Protein AF-A0A955N9L1-F1 (afdb_monomer)

Foldseek 3Di:
DDPPVVVPPDDDPPPPPPVDDPVRLVVLVVVVVVPDDLVVSCVVVVHDSVVNVVSCVVPVD

Solvent-accessible surface area (backbone atoms only — not comparable to full-atom values): 3991 Å² total; per-residue (Å²): 142,87,74,77,75,69,70,81,75,70,76,77,90,76,66,82,68,62,94,61,52,71,66,58,55,51,52,51,51,49,45,37,74,73,69,44,54,62,69,57,52,17,63,77,70,74,42,62,52,70,55,53,55,52,45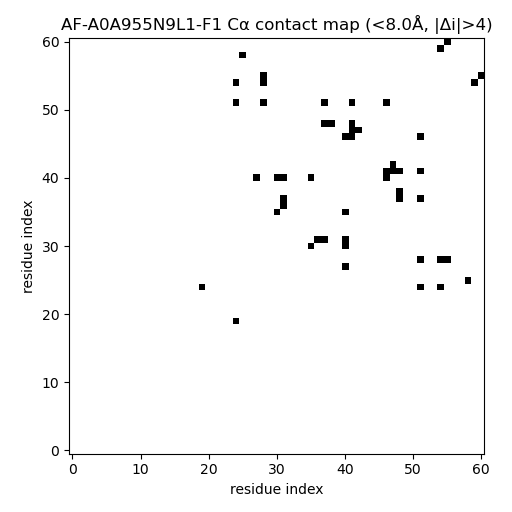,45,66,70,72,71,110

Structure (mmCIF, N/CA/C/O backbone):
data_AF-A0A955N9L1-F1
#
_entry.id   AF-A0A955N9L1-F1
#
loop_
_atom_site.group_PDB
_atom_site.id
_atom_site.type_symbol
_atom_site.label_atom_id
_atom_site.label_alt_id
_atom_site.label_comp_id
_atom_site.label_asym_id
_atom_site.label_entity_id
_atom_site.label_seq_id
_atom_site.pdbx_PDB_ins_code
_atom_site.Cartn_x
_atom_site.Cartn_y
_atom_site.Cartn_z
_atom_site.occupancy
_atom_site.B_iso_or_equiv
_atom_site.auth_seq_id
_atom_site.auth_comp_id
_atom_site.auth_asym_id
_atom_site.auth_atom_id
_atom_site.pdbx_PDB_model_num
ATOM 1 N N . MET A 1 1 ? 28.499 12.756 -35.824 1.00 52.97 1 MET A N 1
ATOM 2 C CA . MET A 1 1 ? 29.425 12.636 -34.672 1.00 52.97 1 MET A CA 1
ATOM 3 C C . MET A 1 1 ? 29.402 13.971 -33.957 1.00 52.97 1 MET A C 1
ATOM 5 O O . MET A 1 1 ? 29.516 14.945 -34.680 1.00 52.97 1 MET A O 1
ATOM 9 N N . TRP A 1 2 ? 29.253 13.991 -32.626 1.00 47.19 2 TRP A N 1
ATOM 10 C CA . TRP A 1 2 ? 29.109 15.166 -31.731 1.00 47.19 2 TRP A CA 1
ATOM 11 C C . TRP A 1 2 ? 27.686 15.562 -31.305 1.00 47.19 2 TRP A C 1
ATOM 13 O O . TRP A 1 2 ? 27.307 16.713 -31.438 1.00 47.19 2 TRP A O 1
ATOM 23 N N . ASP A 1 3 ? 26.949 14.646 -30.672 1.00 48.62 3 ASP A N 1
ATOM 24 C CA . ASP A 1 3 ? 25.919 15.061 -29.698 1.00 48.62 3 ASP A CA 1
ATOM 25 C C . ASP A 1 3 ? 26.048 14.271 -28.387 1.00 48.62 3 ASP A C 1
ATOM 27 O O . ASP A 1 3 ? 25.126 13.665 -27.848 1.00 48.62 3 ASP A O 1
ATOM 31 N N . PHE A 1 4 ? 27.282 14.249 -27.879 1.00 53.72 4 PHE A N 1
ATOM 32 C CA . PHE A 1 4 ? 27.661 13.601 -26.618 1.00 53.72 4 PHE A CA 1
ATOM 33 C C . PHE A 1 4 ? 27.160 14.377 -25.379 1.00 53.72 4 PHE A C 1
ATOM 35 O O . PHE A 1 4 ? 27.313 13.914 -24.253 1.00 53.72 4 PHE A O 1
ATOM 42 N N . HIS A 1 5 ? 26.556 15.556 -25.575 1.00 59.19 5 HIS A N 1
ATOM 43 C CA . HIS A 1 5 ? 26.093 16.442 -24.504 1.00 59.19 5 HIS A CA 1
ATOM 44 C C . HIS A 1 5 ? 24.708 16.054 -23.956 1.00 59.19 5 HIS A C 1
ATOM 46 O O . HIS A 1 5 ? 24.375 16.402 -22.827 1.00 59.19 5 HIS A O 1
ATOM 52 N N . L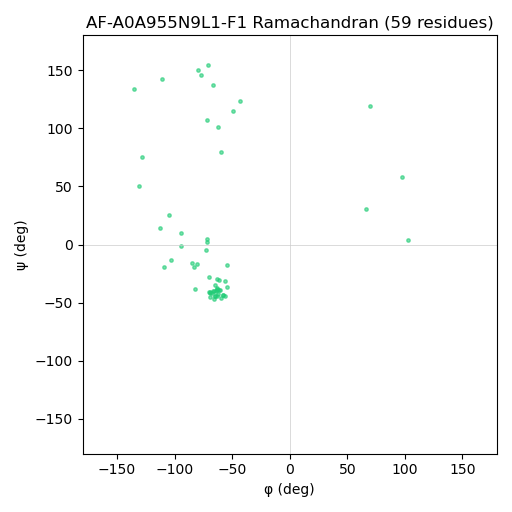EU A 1 6 ? 23.918 15.276 -24.709 1.00 57.16 6 LEU A N 1
ATOM 53 C CA . LEU A 1 6 ? 22.576 14.864 -24.279 1.00 57.16 6 LEU A CA 1
ATOM 54 C C . LEU A 1 6 ? 22.560 13.616 -23.377 1.00 57.16 6 LEU A C 1
ATOM 56 O O . LEU A 1 6 ? 21.558 13.344 -22.717 1.00 57.16 6 LEU A O 1
ATOM 60 N N . PHE A 1 7 ? 23.656 12.853 -23.330 1.00 51.97 7 PHE A N 1
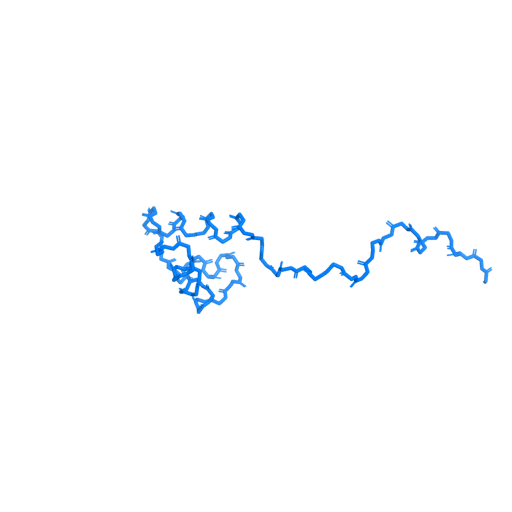ATOM 61 C CA . PHE A 1 7 ? 23.712 11.589 -22.585 1.00 51.97 7 PHE A CA 1
ATOM 62 C C . PHE A 1 7 ? 23.951 11.776 -21.074 1.00 51.97 7 PHE A C 1
ATOM 64 O O . PHE A 1 7 ? 23.655 10.879 -20.293 1.00 51.97 7 PHE A O 1
ATOM 71 N N . LEU A 1 8 ? 24.411 12.955 -20.634 1.00 59.03 8 LEU A N 1
ATOM 72 C CA . LEU A 1 8 ? 24.706 13.244 -19.220 1.00 59.03 8 LEU A CA 1
ATOM 73 C C . LEU A 1 8 ? 23.554 13.907 -18.440 1.00 59.03 8 LEU A C 1
ATOM 75 O O . LEU A 1 8 ? 23.759 14.328 -17.306 1.00 59.03 8 LEU A O 1
ATOM 79 N N . ILE A 1 9 ? 22.342 13.987 -19.005 1.00 63.22 9 ILE A N 1
ATOM 80 C CA . ILE A 1 9 ? 21.178 14.605 -18.333 1.00 63.22 9 ILE A CA 1
ATOM 81 C C . ILE A 1 9 ? 20.177 13.571 -17.776 1.00 63.22 9 ILE A C 1
ATOM 83 O O . ILE A 1 9 ? 19.355 13.919 -16.935 1.00 63.22 9 ILE A O 1
ATOM 87 N N . ASN A 1 10 ? 20.246 12.285 -18.145 1.00 58.88 10 ASN A N 1
ATOM 88 C CA . ASN A 1 10 ? 19.205 11.316 -17.767 1.00 58.88 10 ASN A CA 1
ATOM 89 C C . ASN A 1 10 ? 19.745 10.033 -17.110 1.00 58.88 10 ASN A C 1
ATOM 91 O O . ASN A 1 10 ? 19.718 8.967 -17.712 1.00 58.88 10 ASN A O 1
ATOM 95 N N . GLY A 1 11 ? 20.155 10.163 -15.843 1.00 56.91 11 GLY A N 1
ATOM 96 C CA . GLY A 1 11 ? 19.953 9.169 -14.774 1.00 56.91 11 GLY A CA 1
ATOM 97 C C . GLY A 1 11 ? 20.729 7.845 -14.829 1.00 56.91 11 GLY A C 1
ATOM 98 O O . GLY A 1 11 ? 20.499 7.000 -15.689 1.00 56.91 11 GLY A O 1
ATOM 99 N N . ASP A 1 12 ? 21.551 7.606 -13.804 1.00 56.00 12 ASP A N 1
ATOM 100 C CA . ASP A 1 12 ? 22.212 6.329 -13.517 1.00 56.00 12 ASP A CA 1
ATOM 101 C C . ASP A 1 12 ? 21.287 5.099 -13.683 1.00 56.00 12 ASP A C 1
ATOM 103 O O . ASP A 1 12 ? 20.272 4.981 -12.981 1.00 56.00 12 ASP A O 1
ATOM 107 N N . PRO A 1 13 ? 21.650 4.104 -14.520 1.00 60.34 13 PRO A N 1
ATOM 108 C CA . PRO A 1 13 ? 20.866 2.878 -14.702 1.00 60.34 13 PRO A CA 1
ATOM 109 C C . PRO A 1 13 ? 20.925 1.926 -13.492 1.00 60.34 13 PRO A C 1
ATOM 111 O O . PRO A 1 13 ? 20.383 0.823 -13.551 1.00 60.34 13 PRO A O 1
ATOM 114 N N . ASN A 1 14 ? 21.569 2.329 -12.390 1.00 56.78 14 ASN A N 1
ATOM 115 C CA . ASN A 1 14 ? 21.901 1.461 -11.257 1.00 56.78 14 ASN A CA 1
ATOM 116 C C . ASN A 1 14 ? 21.158 1.782 -9.953 1.00 56.78 14 ASN A C 1
ATOM 118 O O . ASN A 1 14 ? 21.475 1.256 -8.886 1.00 56.78 14 ASN A O 1
ATOM 122 N N . MET A 1 15 ? 20.106 2.592 -10.023 1.00 55.72 15 MET A N 1
ATOM 123 C CA . MET A 1 15 ? 19.113 2.599 -8.958 1.00 55.72 15 MET A CA 1
ATOM 124 C C . MET A 1 15 ? 18.343 1.283 -9.082 1.00 55.72 15 MET A C 1
ATOM 126 O O . MET A 1 15 ? 17.542 1.131 -10.007 1.00 55.72 15 MET A O 1
ATOM 130 N N . LYS A 1 16 ? 18.559 0.323 -8.168 1.00 53.25 16 LYS A N 1
ATOM 131 C CA . LYS A 1 16 ? 17.615 -0.787 -7.950 1.00 53.25 16 LYS A CA 1
ATOM 132 C C . LYS A 1 16 ? 16.285 -0.159 -7.540 1.00 53.25 16 LYS A C 1
ATOM 134 O O . LYS A 1 16 ? 15.984 -0.070 -6.353 1.00 53.25 16 LYS A O 1
ATOM 139 N N . ARG A 1 17 ? 15.510 0.342 -8.507 1.00 56.78 17 ARG A N 1
ATOM 140 C CA . ARG A 1 17 ? 14.192 0.910 -8.264 1.00 56.78 17 ARG A CA 1
ATOM 141 C C . ARG A 1 17 ? 13.376 -0.238 -7.712 1.00 56.78 17 ARG A C 1
ATOM 143 O O . ARG A 1 17 ? 12.977 -1.146 -8.444 1.00 56.78 17 ARG A O 1
ATOM 150 N N . LYS A 1 18 ? 13.205 -0.250 -6.391 1.00 59.75 18 LYS A N 1
ATOM 151 C CA . LYS A 1 18 ? 12.193 -1.065 -5.734 1.00 59.75 18 LYS A CA 1
ATOM 152 C C . LYS A 1 18 ? 10.926 -0.747 -6.523 1.00 59.75 18 LYS A C 1
ATOM 154 O O . LYS A 1 18 ? 10.542 0.415 -6.593 1.00 59.75 18 LYS A O 1
ATOM 159 N N . ARG A 1 19 ? 10.369 -1.744 -7.224 1.00 66.56 19 ARG A N 1
ATOM 160 C CA . ARG A 1 19 ? 9.270 -1.528 -8.187 1.00 66.56 19 ARG A CA 1
ATOM 161 C C . ARG A 1 19 ? 8.069 -0.807 -7.565 1.00 66.56 19 ARG A C 1
ATOM 163 O O . ARG A 1 19 ? 7.270 -0.243 -8.296 1.00 66.56 19 ARG A O 1
ATOM 170 N N . TYR A 1 20 ? 8.002 -0.804 -6.235 1.00 71.44 20 TYR A N 1
ATOM 171 C CA . TYR A 1 20 ? 7.028 -0.099 -5.426 1.00 71.44 20 TYR A CA 1
ATOM 172 C C . TYR A 1 20 ? 7.743 0.584 -4.263 1.00 71.44 20 TYR A C 1
ATOM 174 O O . TYR A 1 20 ? 8.590 -0.044 -3.608 1.00 71.44 20 TYR A O 1
AT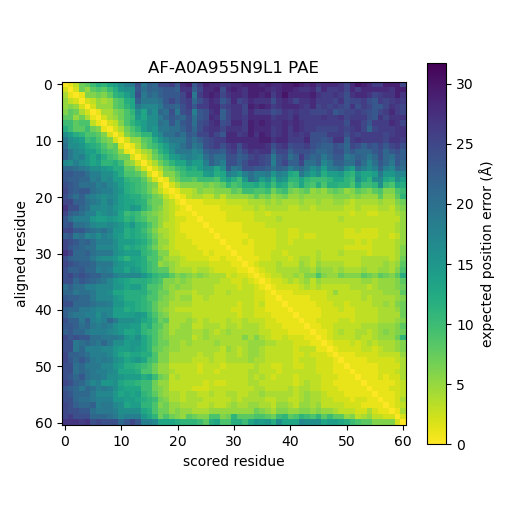OM 182 N N . SER A 1 21 ? 7.405 1.850 -4.016 1.00 82.56 21 SER A N 1
ATOM 183 C CA . SER A 1 21 ? 7.906 2.554 -2.837 1.00 82.56 21 SER A CA 1
ATOM 184 C C . SER A 1 21 ? 7.260 2.013 -1.564 1.00 82.56 21 SER A C 1
ATOM 186 O O . SER A 1 21 ? 6.142 1.493 -1.585 1.00 82.56 21 SER A O 1
ATOM 188 N N . GLU A 1 22 ? 7.955 2.152 -0.440 1.00 81.19 22 G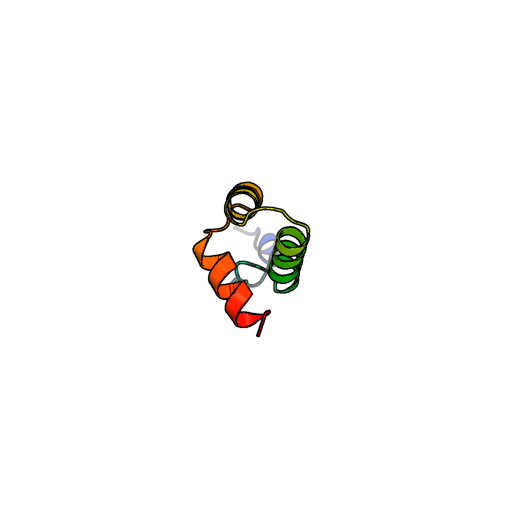LU A N 1
ATOM 189 C CA . GLU A 1 22 ? 7.442 1.757 0.875 1.00 81.19 22 GLU A CA 1
ATOM 190 C C . GLU A 1 22 ? 6.172 2.554 1.219 1.00 81.19 22 GLU A C 1
ATOM 192 O O . GLU A 1 22 ? 5.179 1.972 1.663 1.00 81.19 22 GLU A O 1
ATOM 197 N N . GLU A 1 23 ? 6.131 3.851 0.884 1.00 83.75 23 GLU A N 1
ATOM 198 C CA . GLU A 1 23 ? 4.933 4.675 1.084 1.00 83.75 23 GLU A CA 1
ATOM 199 C C . GLU A 1 23 ? 3.744 4.184 0.249 1.00 83.75 23 GLU A C 1
ATOM 201 O O . GLU A 1 23 ? 2.615 4.179 0.738 1.00 83.75 23 GLU A O 1
ATOM 206 N N . GLN A 1 24 ? 3.983 3.724 -0.987 1.00 85.62 24 GLN A N 1
ATOM 207 C CA . GLN A 1 24 ? 2.921 3.169 -1.833 1.00 85.62 24 GLN A CA 1
ATOM 208 C C . GLN A 1 24 ? 2.333 1.905 -1.206 1.00 85.62 24 GLN A C 1
ATOM 210 O O . GLN A 1 24 ? 1.113 1.774 -1.126 1.00 85.62 24 GLN A O 1
ATOM 215 N N . SER A 1 25 ? 3.181 1.008 -0.695 1.00 86.62 25 SER A N 1
ATOM 216 C CA . SER A 1 25 ? 2.703 -0.204 -0.026 1.00 86.62 25 SER A CA 1
ATOM 217 C C . SER A 1 25 ? 1.872 0.088 1.223 1.00 86.62 25 SER A C 1
ATOM 219 O O . SER A 1 25 ? 0.804 -0.498 1.397 1.00 86.62 25 SER A O 1
ATOM 221 N N . ILE A 1 26 ? 2.301 1.041 2.052 1.00 87.69 26 ILE A N 1
ATOM 222 C CA . ILE A 1 26 ? 1.587 1.427 3.277 1.00 87.69 26 ILE A CA 1
ATOM 223 C C . ILE A 1 26 ? 0.271 2.145 2.944 1.00 87.69 26 ILE A C 1
ATOM 225 O O . ILE A 1 26 ? -0.748 1.875 3.575 1.00 87.69 26 ILE A O 1
ATOM 229 N N . SER A 1 27 ? 0.260 3.025 1.937 1.00 89.50 27 SER A N 1
ATOM 230 C CA . SER A 1 27 ? -0.958 3.706 1.472 1.00 89.50 27 SER A CA 1
ATOM 231 C C . SER A 1 27 ? -2.030 2.709 1.030 1.00 89.50 27 SER A C 1
ATOM 233 O O . SER A 1 27 ? -3.195 2.834 1.405 1.00 89.50 27 SER A O 1
ATOM 235 N N . ILE A 1 28 ? -1.637 1.676 0.284 1.00 89.12 28 ILE A N 1
ATOM 236 C CA . ILE A 1 28 ? -2.567 0.655 -0.202 1.00 89.12 28 ILE A CA 1
ATOM 237 C C . ILE A 1 28 ? -3.080 -0.221 0.946 1.00 89.12 28 ILE A C 1
ATOM 239 O O . ILE A 1 28 ? -4.275 -0.504 1.005 1.00 89.12 28 ILE A O 1
ATOM 243 N N . LEU A 1 29 ? -2.221 -0.601 1.898 1.00 87.25 29 LEU A N 1
ATOM 244 C CA . LEU A 1 29 ? -2.659 -1.328 3.095 1.00 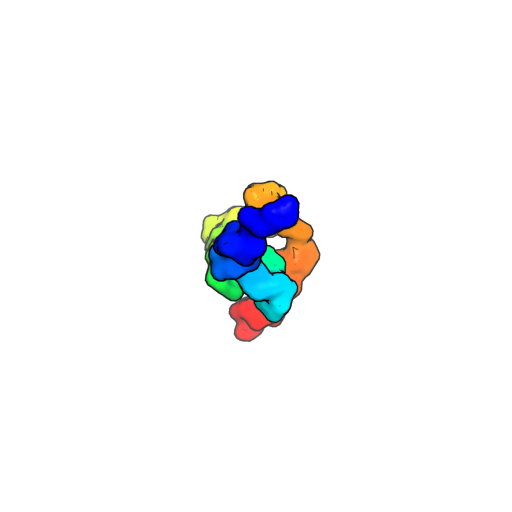87.25 29 LEU A CA 1
ATOM 245 C C . LEU A 1 29 ? -3.653 -0.514 3.937 1.00 87.25 29 LEU A C 1
ATOM 247 O O . LEU A 1 29 ? -4.650 -1.066 4.391 1.00 87.25 29 LEU A O 1
ATOM 251 N N . LYS A 1 30 ? -3.451 0.802 4.072 1.00 89.06 30 LYS A N 1
ATOM 252 C CA . LYS A 1 30 ? -4.417 1.689 4.742 1.00 89.06 30 LYS A CA 1
ATOM 253 C C . LYS A 1 30 ? -5.753 1.767 4.009 1.00 89.06 30 LYS A C 1
ATOM 255 O O . LYS A 1 30 ? -6.800 1.774 4.645 1.00 89.06 30 LYS A O 1
ATOM 260 N N . GLN A 1 31 ? -5.743 1.808 2.677 1.00 87.69 31 GLN A N 1
ATOM 261 C CA . GLN A 1 31 ? -6.982 1.767 1.892 1.00 87.69 31 GLN A CA 1
ATOM 262 C C . GLN A 1 31 ? -7.719 0.434 2.064 1.00 87.69 31 GLN A C 1
ATOM 264 O O . GLN A 1 31 ? -8.948 0.414 2.109 1.00 87.69 31 GLN A O 1
ATOM 269 N N . HIS A 1 32 ? -6.977 -0.664 2.212 1.00 87.44 32 HIS A N 1
ATOM 270 C CA . HIS A 1 32 ? -7.552 -1.963 2.543 1.00 87.44 32 HIS A CA 1
ATOM 271 C C . HIS A 1 32 ? -8.192 -1.967 3.944 1.00 87.44 32 HIS A C 1
ATOM 273 O O . HIS A 1 32 ? -9.311 -2.442 4.108 1.00 87.44 32 HIS A O 1
ATOM 279 N N . GLU A 1 33 ? -7.531 -1.391 4.954 1.00 84.19 33 GLU A N 1
ATOM 280 C CA . GLU A 1 33 ? -8.106 -1.214 6.301 1.00 84.19 33 GLU A CA 1
ATOM 281 C C . GLU A 1 33 ? -9.333 -0.292 6.317 1.00 84.19 33 GLU A C 1
ATOM 283 O O . GLU A 1 33 ? -10.249 -0.501 7.107 1.00 84.19 33 GLU A O 1
ATOM 288 N N . ALA A 1 34 ? -9.398 0.677 5.400 1.00 87.06 34 ALA A N 1
ATOM 289 C CA . ALA A 1 34 ? -10.566 1.531 5.192 1.00 87.06 34 ALA A CA 1
ATOM 290 C C . ALA A 1 34 ? -11.764 0.804 4.539 1.00 87.06 34 ALA A C 1
ATOM 292 O O . ALA A 1 34 ? -12.789 1.433 4.276 1.00 87.06 34 ALA A O 1
ATOM 293 N N . GLY A 1 35 ? -11.653 -0.503 4.275 1.00 85.44 35 GLY A N 1
ATOM 294 C CA . GLY A 1 35 ? -12.741 -1.352 3.786 1.00 85.44 35 GLY A CA 1
ATOM 295 C C . GLY A 1 35 ? -12.686 -1.680 2.295 1.00 85.44 35 GLY A C 1
ATOM 296 O O . GLY A 1 35 ? -13.598 -2.338 1.797 1.00 85.44 35 GLY A O 1
ATOM 297 N N . ARG A 1 36 ? -11.640 -1.261 1.567 1.00 88.81 36 ARG A N 1
ATOM 298 C CA . ARG A 1 36 ? -11.444 -1.682 0.170 1.00 88.81 36 ARG A CA 1
ATOM 299 C C . ARG A 1 36 ? -10.894 -3.100 0.090 1.00 88.81 36 ARG A C 1
ATOM 301 O O . ARG A 1 36 ? -10.069 -3.512 0.904 1.00 88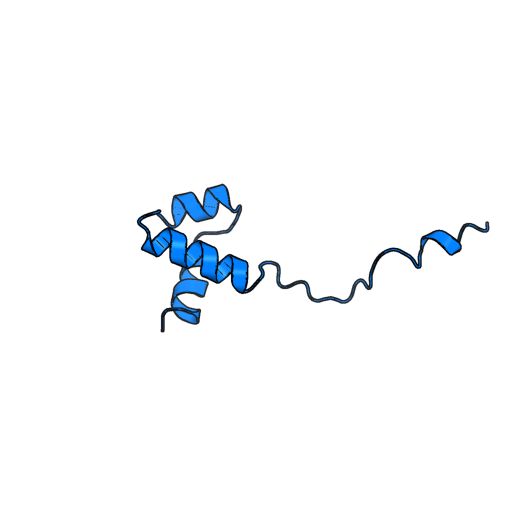.81 36 ARG A O 1
ATOM 308 N N . THR A 1 37 ? -11.293 -3.846 -0.933 1.00 87.69 37 THR A N 1
ATOM 309 C CA . THR A 1 37 ? -10.796 -5.215 -1.114 1.00 87.69 37 THR A CA 1
ATOM 310 C C . THR A 1 37 ? -9.402 -5.229 -1.746 1.00 87.69 37 THR A C 1
ATOM 312 O O . THR A 1 37 ? -9.043 -4.354 -2.538 1.00 87.69 37 THR A O 1
ATOM 315 N N . MET A 1 38 ? -8.594 -6.252 -1.438 1.00 85.19 38 MET A N 1
ATOM 316 C CA . MET A 1 38 ? -7.273 -6.409 -2.068 1.00 85.19 38 MET A CA 1
ATOM 317 C C . MET A 1 38 ? -7.365 -6.584 -3.587 1.00 85.19 38 MET A C 1
ATOM 319 O O . MET A 1 38 ? -6.482 -6.119 -4.301 1.00 85.19 38 MET A O 1
ATOM 323 N N . VAL A 1 39 ? -8.448 -7.182 -4.088 1.00 87.38 39 VAL A N 1
ATOM 324 C CA . VAL A 1 39 ? -8.697 -7.371 -5.525 1.00 87.38 39 VAL A CA 1
ATOM 325 C C . VAL A 1 39 ? -8.882 -6.035 -6.247 1.00 87.38 39 VAL A C 1
ATOM 327 O O . VAL A 1 39 ? -8.319 -5.833 -7.324 1.00 87.38 39 VAL A O 1
ATOM 330 N N . GLU A 1 40 ? -9.646 -5.110 -5.668 1.00 89.38 40 GLU A N 1
ATOM 331 C CA . GLU A 1 40 ? -9.841 -3.771 -6.237 1.00 89.38 40 GLU A CA 1
ATOM 332 C C . GLU A 1 40 ? -8.534 -2.984 -6.231 1.00 89.38 40 GLU A C 1
ATOM 334 O O . GLU A 1 40 ? -8.124 -2.461 -7.265 1.00 89.38 40 GLU A O 1
ATOM 339 N N . LEU A 1 41 ? -7.820 -2.988 -5.104 1.00 87.50 41 LEU A N 1
ATOM 340 C CA . LEU A 1 41 ? -6.544 -2.288 -4.969 1.00 87.50 41 LEU A CA 1
ATOM 341 C C . LEU A 1 41 ? -5.473 -2.842 -5.917 1.00 87.50 41 LEU A C 1
ATOM 343 O O . LEU A 1 41 ? -4.714 -2.069 -6.501 1.00 87.50 41 LEU A O 1
ATOM 347 N N . ALA A 1 42 ? -5.430 -4.162 -6.104 1.00 87.88 42 ALA A N 1
ATOM 348 C CA . ALA A 1 42 ? -4.566 -4.834 -7.068 1.00 87.88 42 ALA A CA 1
ATOM 349 C C . ALA A 1 42 ? -4.846 -4.365 -8.504 1.00 87.88 42 ALA A C 1
ATOM 351 O O . ALA A 1 42 ? -3.918 -4.032 -9.242 1.00 87.88 42 ALA A O 1
ATOM 352 N N . ARG A 1 43 ? -6.124 -4.282 -8.892 1.00 88.00 43 ARG A N 1
ATOM 353 C CA . ARG A 1 43 ? -6.538 -3.826 -10.227 1.00 88.00 43 ARG A CA 1
ATOM 354 C C . ARG A 1 43 ? -6.273 -2.339 -10.449 1.00 88.00 43 ARG A C 1
ATOM 356 O O . ARG A 1 43 ? -5.730 -1.987 -11.489 1.00 88.00 43 ARG A O 1
ATOM 363 N N . GLU A 1 44 ? -6.610 -1.489 -9.482 1.00 87.19 44 GLU A N 1
ATOM 364 C CA . GLU A 1 44 ? -6.429 -0.033 -9.572 1.00 87.19 44 GLU A CA 1
ATOM 365 C C . GLU A 1 44 ? -4.951 0.369 -9.618 1.00 87.19 44 GLU A C 1
ATOM 367 O O . GLU A 1 44 ? -4.571 1.255 -10.378 1.00 87.19 44 GLU A O 1
ATOM 372 N N . ASN A 1 45 ? -4.103 -0.298 -8.831 1.00 84.62 45 ASN A N 1
ATOM 373 C CA . ASN A 1 45 ? -2.682 0.040 -8.735 1.00 84.62 45 ASN A CA 1
ATOM 374 C C . ASN A 1 45 ? -1.796 -0.802 -9.677 1.00 84.62 45 ASN A C 1
ATOM 376 O O . ASN A 1 45 ? -0.578 -0.624 -9.692 1.00 84.62 45 ASN A O 1
ATOM 380 N N . GLY A 1 46 ? -2.377 -1.736 -10.442 1.00 86.31 46 GLY A N 1
ATOM 381 C CA . GLY A 1 46 ? -1.642 -2.621 -11.354 1.00 86.31 46 GLY A CA 1
ATOM 382 C C . GLY A 1 46 ? -0.702 -3.605 -10.646 1.00 86.31 46 GLY A C 1
ATOM 383 O O . GLY A 1 46 ? 0.347 -3.965 -11.180 1.00 86.31 46 GLY A O 1
ATOM 384 N N . ILE A 1 47 ? -1.051 -4.025 -9.431 1.00 85.69 47 ILE A N 1
ATOM 385 C CA . ILE A 1 47 ? -0.216 -4.860 -8.563 1.00 85.69 47 ILE A CA 1
ATOM 386 C C . ILE A 1 47 ? -0.848 -6.242 -8.447 1.00 85.69 47 ILE A C 1
ATOM 388 O O . ILE A 1 47 ? -2.060 -6.374 -8.346 1.00 85.69 47 ILE A O 1
ATOM 392 N N . ALA A 1 48 ? -0.036 -7.295 -8.403 1.00 86.81 48 ALA A N 1
ATOM 393 C CA . ALA A 1 48 ? -0.548 -8.625 -8.095 1.00 86.81 48 ALA A CA 1
ATOM 394 C C . ALA A 1 48 ? -1.048 -8.698 -6.643 1.00 86.81 48 ALA A C 1
ATOM 396 O O . ALA A 1 48 ? -0.340 -8.273 -5.729 1.00 86.81 48 ALA A O 1
ATOM 397 N N . GLU A 1 49 ? -2.196 -9.336 -6.424 1.00 86.81 49 GLU A N 1
ATOM 398 C CA . GLU A 1 49 ? -2.794 -9.548 -5.097 1.00 86.81 49 GLU A CA 1
ATOM 399 C C . GLU A 1 49 ? -1.824 -10.238 -4.119 1.00 86.81 49 GLU A C 1
ATOM 401 O O . GLU A 1 49 ? -1.702 -9.850 -2.960 1.00 86.81 49 GLU A O 1
ATOM 406 N N . ASN A 1 50 ? -1.011 -11.174 -4.623 1.00 88.81 50 ASN A N 1
ATOM 407 C CA . ASN A 1 50 ? 0.056 -11.830 -3.860 1.00 88.81 50 ASN A CA 1
ATOM 408 C C . ASN A 1 50 ? 1.070 -10.830 -3.253 1.00 88.81 50 ASN A C 1
ATOM 410 O O . ASN A 1 50 ? 1.611 -11.043 -2.169 1.00 88.81 50 ASN A O 1
ATOM 414 N N . THR A 1 51 ? 1.308 -9.699 -3.925 1.00 88.31 51 THR A N 1
ATOM 415 C CA . THR A 1 51 ? 2.168 -8.619 -3.412 1.00 88.31 51 THR A CA 1
ATOM 416 C C . THR A 1 51 ? 1.548 -7.954 -2.187 1.00 88.31 51 THR A C 1
ATOM 418 O O . THR A 1 51 ? 2.261 -7.674 -1.225 1.00 88.31 51 THR A O 1
ATOM 421 N N . LEU A 1 52 ? 0.228 -7.749 -2.197 1.00 87.31 52 LEU A N 1
ATOM 422 C CA . LEU A 1 52 ? -0.501 -7.135 -1.090 1.00 87.31 52 LEU A CA 1
ATOM 423 C C . LEU A 1 52 ? -0.511 -8.040 0.144 1.00 87.31 52 LEU A C 1
ATOM 425 O O . LEU A 1 52 ? -0.233 -7.565 1.244 1.00 87.31 52 LEU A O 1
ATOM 429 N N . TYR A 1 53 ? -0.715 -9.350 -0.032 1.00 86.94 53 TYR A N 1
ATOM 430 C CA . TYR A 1 53 ? -0.567 -10.322 1.057 1.00 86.94 53 TYR A CA 1
ATOM 431 C C . TYR A 1 53 ? 0.839 -10.291 1.663 1.00 86.94 53 TYR A C 1
ATOM 433 O O . TYR A 1 53 ? 0.996 -10.250 2.883 1.00 86.94 53 TYR A O 1
ATOM 441 N N . ARG A 1 54 ? 1.872 -10.227 0.816 1.00 87.94 54 ARG A N 1
ATOM 442 C CA . ARG A 1 54 ? 3.269 -10.141 1.258 1.00 87.94 54 ARG A CA 1
ATOM 443 C C . ARG A 1 54 ? 3.557 -8.855 2.037 1.00 87.94 54 ARG A C 1
ATOM 445 O O . ARG A 1 54 ? 4.323 -8.885 2.996 1.00 87.94 54 ARG A O 1
ATOM 452 N N . TRP A 1 55 ? 2.956 -7.734 1.643 1.00 89.06 55 TRP A N 1
ATOM 453 C CA . TRP A 1 55 ? 3.035 -6.475 2.386 1.00 89.06 55 TRP A CA 1
ATOM 454 C C . TRP A 1 55 ? 2.281 -6.543 3.707 1.00 89.06 55 TRP A C 1
ATOM 456 O O . TRP A 1 55 ? 2.831 -6.118 4.716 1.00 89.06 55 TRP A O 1
ATOM 466 N N . LYS A 1 56 ? 1.089 -7.141 3.739 1.00 84.44 56 LYS A N 1
ATOM 467 C CA . LYS A 1 56 ? 0.327 -7.338 4.976 1.00 84.44 56 LYS A CA 1
ATOM 468 C C . LYS A 1 56 ? 1.140 -8.116 6.015 1.00 84.44 56 LYS A C 1
ATOM 470 O O . LYS A 1 56 ? 1.207 -7.692 7.158 1.00 84.44 56 LYS A O 1
ATOM 475 N N . SER A 1 57 ? 1.832 -9.185 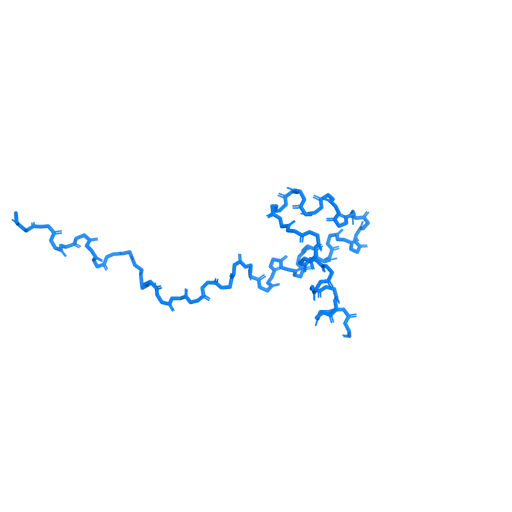5.614 1.00 85.19 57 SER A N 1
ATOM 476 C CA . SER A 1 57 ? 2.730 -9.928 6.514 1.00 85.19 57 SER A CA 1
ATOM 477 C C . SER A 1 57 ? 3.999 -9.164 6.904 1.00 85.19 57 SER A C 1
ATOM 479 O O . SER A 1 57 ? 4.565 -9.434 7.954 1.00 85.19 57 SER A O 1
ATOM 481 N N . LYS A 1 58 ? 4.481 -8.247 6.056 1.00 85.25 58 LYS A N 1
ATOM 482 C CA . LYS A 1 58 ? 5.703 -7.469 6.313 1.00 85.25 5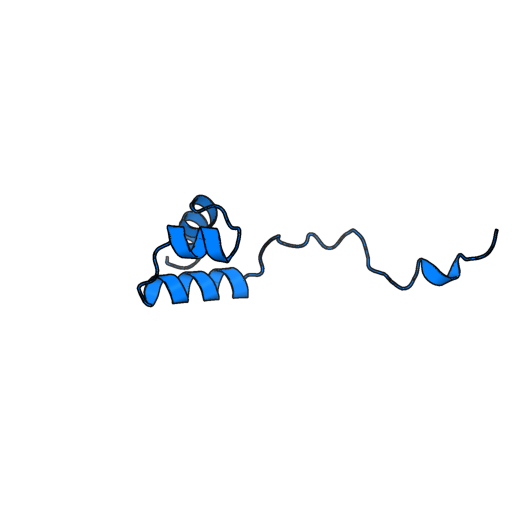8 LYS A CA 1
ATOM 483 C C . LYS A 1 58 ? 5.457 -6.255 7.218 1.00 85.25 58 LYS A C 1
ATOM 485 O O . LYS A 1 58 ? 6.336 -5.911 7.998 1.00 85.25 58 LYS A O 1
ATOM 490 N N . TYR A 1 59 ? 4.319 -5.583 7.055 1.00 82.06 59 TYR A N 1
ATOM 491 C CA . TYR A 1 59 ? 3.996 -4.311 7.712 1.00 82.06 59 TYR A CA 1
ATOM 492 C C . TYR A 1 59 ? 2.914 -4.426 8.791 1.00 82.06 59 TYR A C 1
ATOM 494 O O . TYR A 1 59 ? 2.796 -3.520 9.604 1.00 82.06 59 TYR A O 1
ATOM 502 N N . GLY A 1 60 ? 2.106 -5.489 8.774 1.00 68.69 60 GLY A N 1
ATOM 503 C CA . GLY A 1 60 ? 1.010 -5.725 9.719 1.00 68.69 60 GLY A CA 1
ATOM 504 C C . GLY A 1 60 ? 1.323 -6.785 10.778 1.00 68.69 60 GLY A C 1
ATOM 505 O O . GLY A 1 60 ? 0.395 -7.446 11.240 1.00 68.69 60 GLY A O 1
ATOM 506 N N . GLY A 1 61 ? 2.608 -6.995 11.086 1.00 54.53 61 GLY A N 1
ATOM 507 C CA . GLY A 1 61 ? 3.084 -7.821 12.199 1.00 54.53 61 GLY A CA 1
ATOM 508 C C . GLY A 1 61 ? 3.446 -6.969 13.403 1.00 54.53 61 GLY A C 1
ATOM 509 O O . GLY A 1 61 ? 3.982 -5.860 13.176 1.00 54.53 61 GLY A O 1
#

Sequence (61 aa):
MWDFHLFLINGDPNMKRKRYSEEQSISILKQHEAGRTMVELARENGIAENTLYRWKSKYGG

Mean predicted aligned error: 10.88 Å

Nearest PDB structures (foldseek):
  7r3e-assembly1_B  TM=7.782E-01  e=6.788E-01  Pseudomonas aeruginosa PAO1
  7vim-assembly1_A  TM=7.545E-01  e=1.530E+00  Edwardsiella piscicida
  7r3e-assembly1_A  TM=7.829E-01  e=2.006E+00  Pseudomonas aeruginosa PAO1
  1mdm-assembly1_A  TM=6.884E-01  e=2.458E+00  Homo sapiens
  4ld5-assembly1_B  TM=4.597E-01  e=9.528E+00  Staphylococcus aureus

Secondary structure (DSSP, 8-state):
---TTSTTSS--TT----SS-HHHHHHHHHHHHTT--HHHHHHHHT--HHHHHHHHHHH--

pLDDT: mean 76.19, std 14.43, range [47.19, 89.5]

Radius of gyration: 17.66 Å; Cα contacts (8 Å, |Δi|>4): 26; chains: 1; bounding box: 42×28×47 Å